Protein AF-0000000077149354 (afdb_homodimer)

Solvent-accessible surface area (backbone atoms only — not comparable to full-atom values): 9930 Å² total; per-residue (Å²): 110,75,40,76,44,52,50,51,57,54,52,45,66,69,42,48,63,66,62,45,70,79,44,96,62,81,77,50,70,59,48,47,40,46,20,48,27,49,18,51,48,73,41,81,56,41,44,43,70,29,51,72,83,55,59,60,65,65,43,56,64,50,39,69,73,40,43,66,61,46,52,51,33,38,52,54,21,41,56,53,38,64,74,61,64,82,68,132,111,77,40,76,45,51,49,52,56,55,53,45,66,70,40,47,62,68,60,46,70,79,43,97,60,82,76,49,71,59,47,47,41,47,19,49,26,50,18,50,47,73,40,80,56,43,45,44,69,29,48,71,82,53,58,60,67,62,44,57,66,51,38,68,76,41,44,66,63,47,51,51,32,40,50,53,22,42,56,51,37,65,76,59,64,80,69,128

InterPro domains:
  IPR019657 Late competence development protein ComFB [PF10719] (5-85)

Sequence (176 aa):
MVTLKNYMEEVVFNLIDSVLNDIDMCKCELCIKDIAALALNSLPPKYIVSEKGELYSKVNSLRSQFEVDVISAITKAAVLVKKTPRHKMVTLKNYMEEVVFNLIDSVLNDIDMCKCELCIKDIAALALNSLPPKYIVSEKGELYSKVNSLRSQFEVDVISAITKAAVLVKKTPRHK

Secondary structure (DSSP, 8-state):
-EEEEEHHHHHHHHHHHHHHTTS-S---HHHHHHHHHHHHHTS---EEEEETTTHHHHHHHHHHHHHHHHHHHHHHHHHHHHHS----/-EEEEEHHHHHHHHHHHHHHTTS-S---HHHHHHHHHHHHHTS---EEEEETTTHHHHHHHHHHHHHHHHHHHHHHHHHHHHHS----

Nearest PDB structures (foldseek):
  4wai-assembly1_B  TM=8.110E-01  e=4.010E-05  Bacillus subtilis subsp. subtilis str. 168
  4wai-assembly2_C  TM=8.208E-01  e=4.254E-05  Bacillus subtilis subsp. subtilis str. 168
  8hja-assembly1_B  TM=7.168E-01  e=4.023E-03  Synechocystis sp. PCC 6803
  8hja-assembly1_A  TM=7.225E-01  e=7.705E-03  Synechocystis sp. PCC 6803
  4wai-assembly2_C  TM=8.102E-01  e=2.589E-05  Bacillus subtilis subsp. subtilis str. 168

Radius of gyration: 17.24 Å; Cα contacts (8 Å, |Δi|>4): 231; chains: 2; bounding box: 31×51×37 Å

Structure (mmCIF, N/CA/C/O backbone):
data_AF-0000000077149354-model_v1
#
loop_
_entity.id
_entity.type
_entity.pdbx_description
1 polymer 'Late competence development protein ComFB'
#
loop_
_atom_site.group_PDB
_atom_site.id
_atom_site.type_symbol
_atom_site.label_atom_id
_atom_site.label_alt_id
_atom_site.label_comp_id
_atom_site.label_asym_id
_atom_site.label_entity_id
_atom_site.label_seq_id
_atom_site.pdbx_PDB_ins_code
_atom_site.Cartn_x
_atom_site.Cartn_y
_atom_site.Cartn_z
_atom_site.occupancy
_atom_site.B_iso_or_equiv
_atom_site.auth_seq_id
_atom_site.auth_comp_id
_atom_site.auth_asym_id
_atom_site.auth_atom_id
_atom_site.pdbx_PDB_model_num
ATOM 1 N N . MET A 1 1 ? -18.703 9.656 4.289 1 79.81 1 MET A N 1
ATOM 2 C CA . MET A 1 1 ? -17.594 8.836 4.793 1 79.81 1 MET A CA 1
ATOM 3 C C . MET A 1 1 ? -16.422 8.859 3.828 1 79.81 1 MET A C 1
ATOM 5 O O . MET A 1 1 ? -16.609 8.797 2.611 1 79.81 1 MET A O 1
ATOM 9 N N . VAL A 1 2 ? -15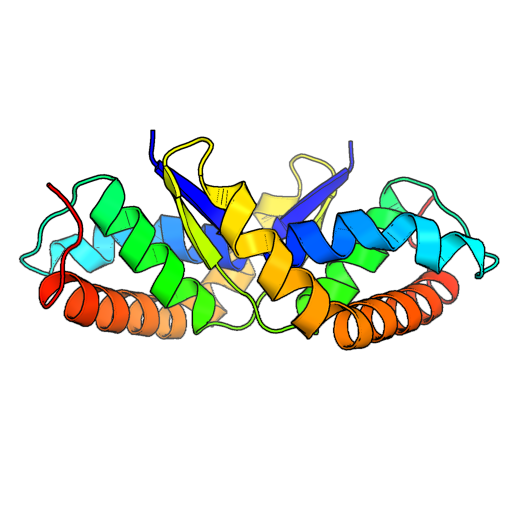.141 9.203 4.301 1 87.75 2 VAL A N 1
ATOM 10 C CA . VAL A 1 2 ? -13.922 9.32 3.516 1 87.75 2 VAL A CA 1
ATOM 11 C C . VAL A 1 2 ? -13.133 8.008 3.584 1 87.75 2 VAL A C 1
ATOM 13 O O . VAL A 1 2 ? -13.031 7.395 4.645 1 87.75 2 VAL A O 1
ATOM 16 N N . THR A 1 3 ? -12.852 7.535 2.426 1 90.56 3 THR A N 1
ATOM 17 C CA . THR A 1 3 ? -12.133 6.27 2.381 1 90.56 3 THR A CA 1
ATOM 18 C C . THR A 1 3 ? -10.719 6.469 1.83 1 90.56 3 THR A C 1
ATOM 20 O O . THR A 1 3 ? -10.492 7.352 0.999 1 90.56 3 THR A O 1
ATOM 23 N N . LEU A 1 4 ? -9.773 5.734 2.406 1 94.31 4 LEU A N 1
ATOM 24 C CA . LEU A 1 4 ? -8.391 5.648 1.971 1 94.31 4 LEU A CA 1
ATOM 25 C C . LEU A 1 4 ? -8.078 4.27 1.404 1 94.31 4 LEU A C 1
ATOM 27 O O . LEU A 1 4 ? -8.32 3.254 2.064 1 94.31 4 LEU A O 1
ATOM 31 N N . LYS A 1 5 ? -7.672 4.316 0.137 1 93.06 5 LYS A N 1
ATOM 32 C CA . LYS A 1 5 ? -7.371 3.029 -0.479 1 93.06 5 LYS A CA 1
ATOM 33 C C . LYS A 1 5 ? -6.172 3.137 -1.419 1 93.06 5 LYS A C 1
ATOM 35 O O . LYS A 1 5 ? -6.047 4.113 -2.164 1 93.06 5 LYS A O 1
ATOM 40 N N . ASN A 1 6 ? -5.352 2.123 -1.363 1 94.81 6 ASN A N 1
ATOM 41 C CA . ASN A 1 6 ? -4.316 2.012 -2.387 1 94.81 6 ASN A CA 1
ATOM 42 C C . ASN A 1 6 ? -4.895 1.549 -3.721 1 94.81 6 ASN A C 1
ATOM 44 O O . ASN A 1 6 ? -5.301 0.395 -3.857 1 94.81 6 ASN A O 1
ATOM 48 N N . TYR A 1 7 ? -4.852 2.361 -4.695 1 91.62 7 TYR A N 1
ATOM 49 C CA . TYR A 1 7 ? -5.41 2.062 -6.012 1 91.62 7 TYR A CA 1
ATOM 50 C C . TYR A 1 7 ? -4.699 0.877 -6.652 1 91.62 7 TYR A C 1
ATOM 52 O O . TYR A 1 7 ? -5.316 0.092 -7.375 1 91.62 7 TYR A O 1
ATOM 60 N N . MET A 1 8 ? -3.426 0.727 -6.418 1 94.88 8 MET A N 1
ATOM 61 C CA . MET A 1 8 ? -2.658 -0.373 -6.996 1 94.88 8 MET A CA 1
ATOM 62 C C . MET A 1 8 ? -3.238 -1.72 -6.578 1 94.88 8 MET A C 1
ATOM 64 O O . MET A 1 8 ? -3.164 -2.693 -7.332 1 94.88 8 MET A O 1
ATOM 68 N N . GLU A 1 9 ? -3.859 -1.789 -5.395 1 95.38 9 GLU A N 1
ATOM 69 C CA . GLU A 1 9 ? -4.516 -3.025 -4.98 1 95.38 9 GLU A CA 1
ATOM 70 C C . GLU A 1 9 ? -5.641 -3.4 -5.938 1 95.38 9 GLU A C 1
ATOM 72 O O . GLU A 1 9 ? -5.773 -4.566 -6.324 1 95.38 9 GLU A O 1
ATOM 77 N N . GLU A 1 10 ? -6.344 -2.402 -6.301 1 92.44 10 GLU A N 1
ATOM 78 C CA . GLU A 1 10 ? -7.457 -2.645 -7.215 1 92.44 10 GLU A CA 1
ATOM 79 C C . GLU A 1 10 ? -6.957 -3.146 -8.57 1 92.44 10 GLU A C 1
ATOM 81 O O . GLU A 1 10 ? -7.52 -4.086 -9.133 1 92.44 10 GLU A O 1
ATOM 86 N N . VAL A 1 11 ? -5.992 -2.494 -9.047 1 93.75 11 VAL A N 1
ATOM 87 C CA . VAL A 1 11 ? -5.461 -2.875 -10.352 1 93.75 11 VAL A CA 1
ATOM 88 C C . VAL A 1 11 ? -4.953 -4.316 -10.297 1 93.75 11 VAL A C 1
ATOM 90 O O . VAL A 1 11 ? -5.281 -5.125 -11.172 1 93.75 11 VAL A O 1
ATOM 93 N N . VAL A 1 12 ? -4.238 -4.668 -9.25 1 97.19 12 VAL A N 1
ATOM 94 C CA . VAL A 1 12 ? -3.648 -5.996 -9.109 1 97.19 12 VAL A CA 1
ATOM 95 C C . VAL A 1 12 ? -4.754 -7.047 -9.023 1 97.19 12 VAL A C 1
ATOM 97 O O . VAL A 1 12 ? -4.73 -8.047 -9.742 1 97.19 12 VAL A O 1
ATOM 100 N N . PHE A 1 13 ? -5.734 -6.816 -8.25 1 96.12 13 PHE A N 1
ATOM 101 C CA . PHE A 1 13 ? -6.754 -7.836 -8.023 1 96.12 13 PHE A CA 1
ATOM 102 C C . PHE A 1 13 ? -7.691 -7.934 -9.219 1 96.12 13 PHE A C 1
ATOM 104 O O . PHE A 1 13 ? -8.273 -8.992 -9.477 1 96.12 13 PHE A O 1
ATOM 111 N N . ASN A 1 14 ? -7.75 -6.941 -9.953 1 93.62 14 ASN A N 1
ATOM 112 C CA . ASN A 1 14 ? -8.547 -6.992 -11.172 1 93.62 14 ASN A CA 1
ATOM 113 C C . ASN A 1 14 ? -7.863 -7.816 -12.258 1 93.62 14 ASN A C 1
ATOM 115 O O . ASN A 1 14 ? -8.531 -8.398 -13.117 1 93.62 14 ASN A O 1
ATOM 119 N N . LEU A 1 15 ? -6.59 -7.84 -12.18 1 95.94 15 LEU A N 1
ATOM 120 C CA . LEU A 1 15 ? -5.836 -8.445 -13.273 1 95.94 15 LEU A CA 1
ATOM 121 C C . LEU A 1 15 ? -5.34 -9.836 -12.883 1 95.94 15 LEU A C 1
ATOM 123 O O . LEU A 1 15 ? -5.004 -10.648 -13.75 1 95.94 15 LEU A O 1
ATOM 127 N N . ILE A 1 16 ? -5.262 -10.156 -11.617 1 98 16 ILE A N 1
ATOM 128 C CA . ILE A 1 16 ? -4.473 -11.281 -11.117 1 98 16 ILE A CA 1
ATOM 129 C C . ILE A 1 16 ? -5.039 -12.594 -11.656 1 98 16 ILE A C 1
ATOM 131 O O . ILE A 1 16 ? -4.285 -13.469 -12.086 1 98 16 ILE A O 1
ATOM 135 N N . ASP A 1 17 ? -6.316 -12.75 -11.742 1 97.19 17 ASP A N 1
ATOM 136 C CA . ASP A 1 17 ? -6.918 -14 -12.211 1 97.19 17 ASP A CA 1
ATOM 137 C C . ASP A 1 17 ? -6.598 -14.25 -13.68 1 97.19 17 ASP A C 1
ATOM 139 O O . ASP A 1 17 ? -6.23 -15.359 -14.062 1 97.19 17 ASP A O 1
ATOM 143 N N . SER A 1 18 ? -6.785 -13.219 -14.406 1 96.75 18 SER A N 1
ATOM 144 C CA . SER A 1 18 ? -6.535 -13.352 -15.836 1 96.75 18 SER A CA 1
ATOM 145 C C . SER A 1 18 ? -5.074 -13.688 -16.109 1 96.75 18 SER A C 1
ATOM 147 O O . SER A 1 18 ? -4.773 -14.523 -16.969 1 96.75 18 SER A O 1
ATOM 149 N N . VAL A 1 19 ? -4.156 -13.062 -15.453 1 97.19 19 VAL A N 1
ATOM 150 C CA . VAL A 1 19 ? -2.727 -13.297 -15.633 1 97.19 19 VAL A CA 1
ATOM 151 C C . VAL A 1 19 ? -2.395 -14.742 -15.266 1 97.19 19 VAL A C 1
ATOM 153 O O . VAL A 1 19 ? -1.637 -15.414 -15.969 1 97.19 19 VAL A O 1
ATOM 156 N N . LEU A 1 20 ? -3.018 -15.234 -14.234 1 97.75 20 LEU A N 1
ATOM 157 C CA . LEU A 1 20 ? -2.691 -16.562 -13.711 1 97.75 20 LEU A CA 1
ATOM 158 C C . LEU A 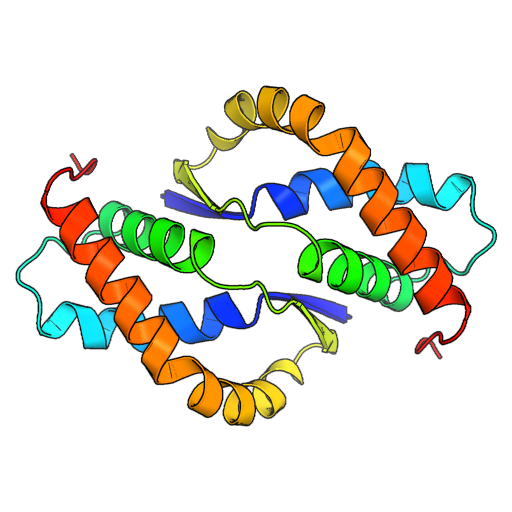1 20 ? -3.281 -17.656 -14.594 1 97.75 20 LEU A C 1
ATOM 160 O O . LEU A 1 20 ? -2.873 -18.812 -14.5 1 97.75 20 LEU A O 1
ATOM 164 N N . ASN A 1 21 ? -4.289 -17.266 -15.375 1 96 21 ASN A N 1
ATOM 165 C CA . ASN A 1 21 ? -4.879 -18.234 -16.297 1 96 21 ASN A CA 1
ATOM 166 C C . ASN A 1 21 ? -3.83 -18.828 -17.234 1 96 21 ASN A C 1
ATOM 168 O O . ASN A 1 21 ? -3.955 -19.969 -17.672 1 96 21 ASN A O 1
ATOM 172 N N . ASP A 1 22 ? -2.793 -18.078 -17.469 1 92.25 22 ASP A N 1
ATOM 173 C CA . ASP A 1 22 ? -1.771 -18.5 -18.422 1 92.25 22 ASP A CA 1
ATOM 174 C C . ASP A 1 22 ? -0.581 -19.141 -17.719 1 92.25 22 ASP A C 1
ATOM 176 O O . ASP A 1 22 ? 0.44 -19.422 -18.344 1 92.25 22 ASP A O 1
ATOM 180 N N . ILE A 1 23 ? -0.694 -19.266 -16.5 1 94.44 23 ILE A N 1
ATOM 181 C CA . ILE A 1 23 ? 0.401 -19.812 -15.711 1 94.44 23 ILE A CA 1
ATOM 182 C C . ILE A 1 23 ? -0.074 -21.062 -14.969 1 94.44 23 ILE A C 1
ATOM 184 O O . ILE A 1 23 ? -1.115 -21.047 -14.312 1 94.44 23 ILE A O 1
ATOM 188 N N . ASP A 1 24 ? 0.565 -22.172 -15.172 1 94.19 24 ASP A N 1
ATOM 189 C CA . ASP A 1 24 ? 0.254 -23.422 -14.477 1 94.19 24 ASP A CA 1
ATOM 190 C C . ASP A 1 24 ? 0.777 -23.406 -13.047 1 94.19 24 ASP A C 1
ATOM 192 O O . ASP A 1 24 ? 1.916 -23.797 -12.789 1 94.19 24 ASP A O 1
ATOM 196 N N . MET A 1 25 ? -0.131 -22.984 -12.195 1 94.88 25 MET A N 1
ATOM 197 C CA . MET A 1 25 ? 0.245 -22.906 -10.789 1 94.88 25 MET A CA 1
ATOM 198 C C . MET A 1 25 ? -0.979 -23.047 -9.891 1 94.88 25 MET A C 1
ATOM 200 O O . MET A 1 25 ? -2.113 -22.984 -10.367 1 94.88 25 MET A O 1
ATOM 204 N N . CYS A 1 26 ? -0.752 -23.297 -8.656 1 95.56 26 CYS A N 1
ATOM 205 C CA . CYS A 1 26 ? -1.81 -23.328 -7.652 1 95.56 26 CYS A CA 1
ATOM 206 C C . CYS A 1 26 ? -2.502 -21.984 -7.547 1 95.56 26 CYS A C 1
ATOM 208 O O . CYS A 1 26 ? -1.85 -20.938 -7.609 1 95.56 26 CYS A O 1
ATOM 210 N N . LYS A 1 27 ? -3.789 -21.984 -7.383 1 94.5 27 LYS A N 1
ATOM 211 C CA . LYS A 1 27 ? -4.547 -20.75 -7.277 1 94.5 27 LYS A CA 1
ATOM 212 C C . LYS A 1 27 ? -5.355 -20.703 -5.984 1 94.5 27 LYS A C 1
ATOM 214 O O . LYS A 1 27 ? -6.43 -20.094 -5.941 1 94.5 27 LYS A O 1
ATOM 219 N N . CYS A 1 28 ? -4.867 -21.406 -4.926 1 95.19 28 CYS A N 1
ATOM 220 C CA . CYS A 1 28 ? -5.531 -21.297 -3.631 1 95.19 28 CYS A CA 1
ATOM 221 C C . CYS A 1 28 ? -5.418 -19.891 -3.074 1 95.19 28 CYS A C 1
ATOM 223 O O . CYS A 1 28 ? -4.621 -19.078 -3.559 1 95.19 28 CYS A O 1
ATOM 225 N N . GLU A 1 29 ? -6.129 -19.594 -2.018 1 95.06 29 GLU A N 1
ATOM 226 C CA . GLU A 1 29 ? -6.211 -18.234 -1.454 1 95.06 29 GLU A CA 1
ATOM 227 C C . GLU A 1 29 ? -4.84 -17.75 -0.996 1 95.06 29 GLU A C 1
ATOM 229 O O . GLU A 1 29 ? -4.473 -16.594 -1.24 1 95.06 29 GLU A O 1
ATOM 234 N N . LEU A 1 30 ? -4.102 -18.641 -0.347 1 95.25 30 LEU A N 1
ATOM 235 C CA . LEU A 1 30 ? -2.793 -18.266 0.179 1 95.25 30 LEU A CA 1
ATOM 236 C C . LEU A 1 30 ? -1.83 -17.922 -0.953 1 95.25 30 LEU A C 1
ATOM 238 O O . LEU A 1 30 ? -1.12 -16.906 -0.884 1 95.25 30 LEU A O 1
ATOM 242 N N . CYS A 1 31 ? -1.756 -18.734 -2.02 1 97.06 31 CYS A N 1
ATOM 243 C CA . CYS A 1 31 ? -0.874 -18.453 -3.15 1 97.06 31 CYS A CA 1
ATOM 244 C C . CYS A 1 31 ? -1.241 -17.141 -3.828 1 97.06 31 CYS A C 1
ATOM 246 O O . CYS A 1 31 ? -0.363 -16.359 -4.18 1 97.06 31 CYS A O 1
ATOM 248 N N . ILE A 1 32 ? -2.57 -16.969 -3.939 1 97.56 32 ILE A N 1
ATOM 249 C CA . ILE A 1 32 ? -3.037 -15.742 -4.59 1 97.56 32 ILE A CA 1
ATOM 250 C C . ILE A 1 32 ? -2.627 -14.531 -3.762 1 97.56 32 ILE A C 1
ATOM 252 O O . ILE A 1 32 ? -2.129 -13.539 -4.305 1 97.56 32 ILE A O 1
ATOM 256 N N . LYS A 1 33 ? -2.785 -14.648 -2.486 1 97.25 33 LYS A N 1
ATOM 257 C CA . LYS A 1 33 ? -2.42 -13.523 -1.627 1 97.25 33 LYS A CA 1
ATOM 258 C C . LYS A 1 33 ? -0.908 -13.32 -1.596 1 97.25 33 LYS A C 1
ATOM 260 O O . LYS A 1 33 ? -0.427 -12.188 -1.535 1 97.25 33 LYS A O 1
ATOM 265 N N . ASP A 1 34 ? -0.196 -14.398 -1.666 1 97.25 34 ASP A N 1
ATOM 266 C CA . ASP A 1 34 ? 1.258 -14.289 -1.738 1 97.25 34 ASP A CA 1
ATOM 267 C C . ASP A 1 34 ? 1.693 -13.586 -3.021 1 97.25 34 ASP A C 1
ATOM 269 O O . ASP A 1 34 ? 2.594 -12.742 -3.002 1 97.25 34 ASP A O 1
ATOM 273 N N . ILE A 1 35 ? 1.101 -13.961 -4.086 1 98.56 35 ILE A N 1
ATOM 274 C CA . ILE A 1 35 ? 1.415 -13.344 -5.367 1 98.56 35 ILE A CA 1
ATOM 275 C C . ILE A 1 35 ? 1.071 -11.852 -5.316 1 98.56 35 ILE A C 1
ATOM 277 O O . ILE A 1 35 ? 1.875 -11.008 -5.723 1 98.56 35 ILE A O 1
ATOM 281 N N . ALA A 1 36 ? -0.089 -11.594 -4.77 1 98.56 36 ALA A N 1
ATOM 282 C CA . ALA A 1 36 ? -0.521 -10.203 -4.668 1 98.56 36 ALA A CA 1
ATOM 283 C C . ALA A 1 36 ? 0.433 -9.391 -3.793 1 98.56 36 ALA A C 1
ATOM 285 O O . ALA A 1 36 ? 0.805 -8.273 -4.141 1 98.56 36 ALA A O 1
ATOM 286 N N . ALA A 1 37 ? 0.835 -9.977 -2.703 1 98.06 37 ALA A N 1
ATOM 287 C CA . ALA A 1 37 ? 1.737 -9.281 -1.791 1 98.06 37 ALA A CA 1
ATOM 288 C C . ALA A 1 37 ? 3.068 -8.969 -2.469 1 98.06 37 ALA A C 1
ATOM 290 O O . ALA A 1 37 ? 3.555 -7.836 -2.404 1 98.06 37 ALA A O 1
ATOM 291 N N . LEU A 1 38 ? 3.607 -9.938 -3.1 1 98.44 38 LEU A N 1
ATOM 292 C CA . LEU A 1 38 ? 4.887 -9.766 -3.775 1 98.44 38 LEU A CA 1
ATOM 293 C C . LEU A 1 38 ? 4.773 -8.734 -4.895 1 98.44 38 LEU A C 1
ATOM 295 O O . LEU A 1 38 ? 5.656 -7.891 -5.062 1 98.44 38 LEU A O 1
ATOM 299 N N . ALA A 1 39 ? 3.713 -8.812 -5.637 1 98.75 39 ALA A N 1
ATOM 300 C CA . ALA A 1 39 ? 3.496 -7.848 -6.711 1 98.75 39 ALA A CA 1
ATOM 301 C C . ALA A 1 39 ? 3.367 -6.434 -6.156 1 98.75 39 ALA A C 1
ATOM 303 O O . ALA A 1 39 ? 4.07 -5.523 -6.598 1 98.75 39 ALA A O 1
ATOM 304 N N . LEU A 1 40 ? 2.543 -6.297 -5.18 1 98.69 40 LEU A N 1
ATOM 305 C CA . LEU A 1 40 ? 2.285 -4.984 -4.598 1 98.69 40 LEU A CA 1
ATOM 306 C C . LEU A 1 40 ? 3.545 -4.414 -3.957 1 98.69 40 LEU A C 1
ATOM 308 O O . LEU A 1 40 ? 3.764 -3.201 -3.973 1 98.69 40 LEU A O 1
ATOM 312 N N . ASN A 1 41 ? 4.398 -5.238 -3.412 1 98.19 41 ASN A N 1
ATOM 313 C CA . ASN A 1 41 ? 5.645 -4.801 -2.793 1 98.19 41 ASN A CA 1
ATOM 314 C C . ASN A 1 41 ? 6.648 -4.309 -3.832 1 98.19 41 ASN A C 1
ATOM 316 O O . ASN A 1 41 ? 7.621 -3.633 -3.492 1 98.19 41 ASN A O 1
ATOM 320 N N . SER A 1 42 ? 6.355 -4.59 -5.02 1 98.06 42 SER A N 1
ATOM 321 C CA . SER A 1 42 ? 7.273 -4.188 -6.082 1 98.06 42 SER A CA 1
ATOM 322 C C . SER A 1 42 ? 6.711 -3.018 -6.883 1 98.06 42 SER A C 1
ATOM 324 O O . SER A 1 42 ? 7.359 -2.523 -7.805 1 98.06 42 SER A O 1
ATOM 326 N N . LEU A 1 43 ? 5.566 -2.541 -6.617 1 98 43 LEU A N 1
ATOM 327 C CA . LEU A 1 43 ? 4.906 -1.444 -7.312 1 98 43 LEU A CA 1
ATOM 328 C C . LEU A 1 43 ? 4.828 -0.206 -6.426 1 98 43 LEU A C 1
ATOM 330 O O . LEU A 1 43 ? 4.676 -0.318 -5.207 1 98 43 LEU A O 1
ATOM 334 N N . PRO A 1 44 ? 4.949 0.947 -7.078 1 95.81 44 PRO A N 1
ATOM 335 C CA . PRO A 1 44 ? 4.703 2.141 -6.266 1 95.81 44 PRO A CA 1
ATOM 336 C C . PRO A 1 44 ? 3.264 2.225 -5.766 1 95.81 44 PRO A C 1
ATOM 338 O O . PRO A 1 44 ? 2.326 1.952 -6.52 1 95.81 44 PRO A O 1
ATOM 341 N N . PRO A 1 45 ? 3.162 2.553 -4.438 1 96.94 45 PRO A N 1
ATOM 342 C CA . PRO A 1 45 ? 1.785 2.719 -3.967 1 96.94 45 PRO A CA 1
ATOM 343 C C . PRO A 1 45 ? 1.116 3.971 -4.531 1 96.94 45 PRO A C 1
ATOM 345 O O . PRO A 1 45 ? 1.799 4.941 -4.871 1 96.94 45 PRO A O 1
ATOM 348 N N . LYS A 1 46 ? -0.165 3.869 -4.688 1 94.75 46 LYS A N 1
ATOM 349 C CA . LYS A 1 46 ? -0.996 5.004 -5.078 1 94.75 46 LYS A CA 1
ATOM 350 C C . LYS A 1 46 ? -2.229 5.117 -4.184 1 94.75 46 LYS A C 1
ATOM 352 O O . LYS A 1 46 ? -3.334 4.754 -4.594 1 94.75 46 LYS A O 1
ATOM 357 N N . TYR A 1 47 ? -2.043 5.742 -3.086 1 95.12 47 TYR A N 1
ATOM 358 C CA . TYR A 1 47 ? -3.156 5.941 -2.164 1 95.12 47 TYR A CA 1
ATOM 359 C C . TYR A 1 47 ? -4.004 7.137 -2.582 1 95.12 47 TYR A C 1
ATOM 361 O O . TYR A 1 47 ? -3.473 8.211 -2.881 1 95.12 47 TYR A O 1
ATOM 369 N N . ILE A 1 48 ? -5.297 6.934 -2.514 1 92.69 48 ILE A N 1
ATOM 370 C CA . ILE A 1 48 ? -6.277 7.953 -2.881 1 92.69 48 ILE A CA 1
ATOM 371 C C . ILE A 1 48 ? -7.316 8.094 -1.772 1 92.69 48 ILE A C 1
ATOM 373 O O . ILE A 1 48 ? -7.668 7.109 -1.114 1 92.69 48 ILE A O 1
ATOM 377 N N . VAL A 1 49 ? -7.684 9.328 -1.604 1 93.06 49 VAL A N 1
ATOM 378 C CA . VAL A 1 49 ? -8.742 9.633 -0.645 1 93.06 49 VAL A CA 1
ATOM 379 C C . VAL A 1 49 ? -10.016 10.023 -1.389 1 93.06 49 VAL A C 1
ATOM 381 O O . VAL A 1 49 ? -9.992 10.906 -2.252 1 93.06 49 VAL A O 1
ATOM 384 N N . SER A 1 50 ? -10.984 9.32 -1.137 1 87 50 SER A N 1
ATOM 385 C CA . SER A 1 50 ? -12.219 9.641 -1.843 1 87 50 SER A CA 1
ATOM 386 C C . SER A 1 50 ? -13.438 9.43 -0.949 1 87 50 SER A C 1
ATOM 388 O O . SER A 1 50 ? -13.359 8.719 0.055 1 87 50 SER A O 1
ATOM 390 N N . GLU A 1 51 ? -14.367 10.336 -1.204 1 77 51 GLU A N 1
ATOM 391 C CA . GLU A 1 51 ? -15.648 10.055 -0.57 1 77 51 GLU A CA 1
ATOM 392 C C . GLU A 1 51 ? -16.234 8.742 -1.079 1 77 51 GLU A C 1
ATOM 394 O O . GLU A 1 51 ? -15.977 8.336 -2.213 1 77 51 GLU A O 1
ATOM 399 N N . LYS A 1 52 ? -16.734 8.172 -0.239 1 62.06 52 LYS A N 1
ATOM 400 C CA . LYS A 1 52 ? -17.328 6.883 -0.579 1 62.06 52 LYS A CA 1
ATOM 401 C C . LYS A 1 52 ? -18 6.938 -1.946 1 62.06 52 LYS A C 1
ATOM 403 O O . LYS A 1 52 ? -18.75 7.875 -2.242 1 62.06 52 LYS A O 1
ATOM 408 N N . GLY A 1 53 ? -17.594 6.121 -2.906 1 56.53 53 GLY A N 1
ATO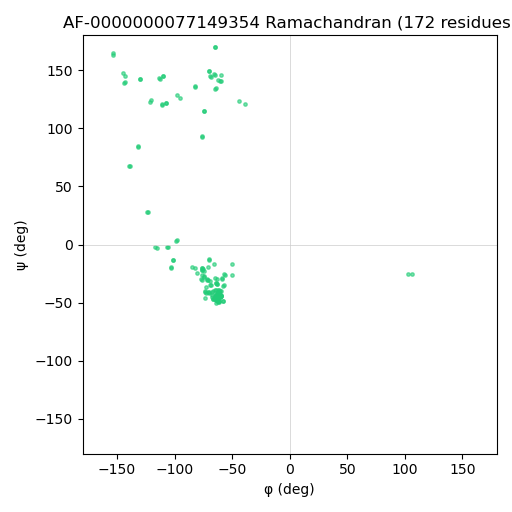M 409 C CA . GLY A 1 53 ? -18.266 5.992 -4.191 1 56.53 53 GLY A CA 1
ATOM 410 C C . GLY A 1 53 ? -17.5 6.648 -5.328 1 56.53 53 GLY A C 1
ATOM 411 O O . GLY A 1 53 ? -17.844 6.453 -6.5 1 56.53 53 GLY A O 1
ATOM 412 N N . GLU A 1 54 ? -16.688 7.621 -5.02 1 58.5 54 GLU A N 1
ATOM 413 C CA . GLU A 1 54 ? -16.078 8.391 -6.098 1 58.5 54 GLU A CA 1
ATOM 414 C C . GLU A 1 54 ? -14.812 7.703 -6.621 1 58.5 54 GLU A C 1
ATOM 416 O O . GLU A 1 54 ? -14.297 8.07 -7.68 1 58.5 54 GLU A O 1
ATOM 421 N N . LEU A 1 55 ? -14.242 6.848 -5.922 1 55.03 55 LEU A N 1
ATOM 422 C CA . LEU A 1 55 ? -12.961 6.27 -6.312 1 55.03 55 LEU A CA 1
ATOM 423 C C . LEU A 1 55 ? -13.008 5.77 -7.754 1 55.03 55 LEU A C 1
ATOM 425 O O . LEU A 1 55 ? -11.992 5.789 -8.453 1 55.03 55 LEU A O 1
ATOM 429 N N . TYR A 1 56 ? -14.195 5.598 -8.297 1 53.88 56 TYR A N 1
ATOM 430 C CA . TYR A 1 56 ? -14.297 4.797 -9.516 1 53.88 56 TYR A CA 1
ATOM 431 C C . TYR A 1 56 ? -13.75 5.559 -10.719 1 53.88 56 TYR A C 1
ATOM 433 O O . TYR A 1 56 ? -13.148 4.965 -11.617 1 53.88 56 TYR A O 1
ATOM 441 N N . SER A 1 57 ? -13.984 6.703 -10.797 1 54.56 57 SER A N 1
ATOM 442 C CA . SER A 1 57 ? -13.68 7.293 -12.094 1 54.56 57 SER A CA 1
ATOM 443 C C . SER A 1 57 ? -12.18 7.453 -12.297 1 54.56 57 SER A C 1
ATOM 445 O O . SER A 1 57 ? -11.664 7.234 -13.391 1 54.56 57 SER A O 1
ATOM 447 N N . LYS A 1 58 ? -11.484 7.922 -11.406 1 57.22 58 LYS A N 1
ATOM 448 C CA . LYS A 1 58 ? -10.047 8.133 -11.57 1 57.22 58 LYS A CA 1
ATOM 449 C C . LYS A 1 58 ? -9.312 6.801 -11.727 1 57.22 58 LYS A C 1
ATOM 451 O O . LYS A 1 58 ? -8.312 6.719 -12.438 1 57.22 58 LYS A O 1
ATOM 456 N N . VAL A 1 59 ? -9.938 5.84 -11.375 1 59.66 59 VAL A N 1
ATOM 457 C CA . VAL A 1 59 ? -9.375 4.496 -11.367 1 59.66 59 VAL A CA 1
ATOM 458 C C . VAL A 1 59 ? -9.219 3.986 -12.797 1 59.66 59 VAL A C 1
ATOM 460 O O . VAL A 1 59 ? -8.203 3.373 -13.133 1 59.66 59 VAL A O 1
ATOM 463 N N . ASN A 1 60 ? -10.07 4.426 -13.602 1 62.38 60 ASN A N 1
ATOM 464 C CA . ASN A 1 60 ? -10.008 3.875 -14.953 1 62.38 60 ASN A CA 1
ATOM 465 C C . ASN A 1 60 ? -8.805 4.41 -15.719 1 62.38 60 ASN A C 1
ATOM 467 O O . ASN A 1 60 ? -8.125 3.658 -16.422 1 62.38 60 ASN A O 1
ATOM 471 N N . SER A 1 61 ? -8.609 5.555 -15.57 1 66.44 61 SER A N 1
ATOM 472 C CA . SER A 1 61 ? -7.473 6.125 -16.281 1 66.44 61 SER A CA 1
ATOM 473 C C . SER A 1 61 ? -6.148 5.633 -15.711 1 66.44 61 SER A C 1
ATOM 475 O O . SER A 1 61 ? -5.215 5.32 -16.453 1 66.44 61 SER A O 1
ATOM 477 N N . LEU A 1 62 ? -6.129 5.383 -14.5 1 71.06 62 LEU A N 1
ATOM 478 C CA . LEU A 1 62 ? -4.91 4.934 -13.836 1 71.06 62 LEU A CA 1
ATOM 479 C C . LEU A 1 62 ? -4.637 3.465 -14.148 1 71.06 62 LEU A C 1
ATOM 481 O O . LEU A 1 62 ? -3.48 3.072 -14.328 1 71.06 62 LEU A O 1
ATOM 485 N N . ARG A 1 63 ? -5.703 2.867 -14.414 1 74.38 63 ARG A N 1
ATOM 486 C CA . ARG A 1 63 ? -5.574 1.445 -14.719 1 74.38 63 ARG A CA 1
ATOM 487 C C . ARG A 1 63 ? -4.754 1.229 -15.992 1 74.38 63 ARG A C 1
ATOM 489 O O . ARG A 1 63 ? -3.838 0.406 -16.016 1 74.38 63 ARG A O 1
ATOM 496 N N . SER A 1 64 ? -5.141 1.924 -17 1 81.56 64 SER A N 1
ATOM 497 C CA . SER A 1 64 ? -4.473 1.692 -18.281 1 81.56 64 SER A CA 1
ATOM 498 C C . SER A 1 64 ? -2.994 2.059 -18.203 1 81.56 64 SER A C 1
ATOM 500 O O . SER A 1 64 ? -2.15 1.38 -18.797 1 81.56 64 SER A O 1
ATOM 502 N N . GLN A 1 65 ? -2.744 2.941 -17.422 1 84.25 65 GLN A N 1
ATOM 503 C CA . GLN A 1 65 ? -1.38 3.445 -17.312 1 84.25 65 GLN A CA 1
ATOM 504 C C . GLN A 1 65 ? -0.485 2.453 -16.578 1 84.25 65 GLN A C 1
ATOM 506 O O . GLN A 1 65 ? 0.708 2.346 -16.875 1 84.25 65 GLN A O 1
ATOM 511 N N . PHE A 1 66 ? -1.101 1.609 -15.797 1 89.62 66 PHE A N 1
ATOM 512 C CA . PHE A 1 66 ? -0.293 0.78 -14.906 1 89.62 66 PHE A CA 1
ATOM 513 C C . PHE A 1 66 ? -0.427 -0.694 -15.273 1 89.62 66 PHE A C 1
ATOM 515 O O . PHE A 1 66 ? 0.258 -1.545 -14.703 1 89.62 66 PHE A O 1
ATOM 522 N N . GLU A 1 67 ? -1.22 -0.951 -16.203 1 92.75 67 GLU A N 1
ATOM 523 C CA . GLU A 1 67 ? -1.596 -2.328 -16.516 1 92.75 67 GLU A CA 1
ATOM 524 C C . GLU A 1 67 ? -0.37 -3.176 -16.844 1 92.75 67 GLU A C 1
ATOM 526 O O . GLU A 1 67 ? -0.205 -4.27 -16.297 1 92.75 67 GLU A O 1
ATOM 531 N N . VAL A 1 68 ? 0.522 -2.691 -17.719 1 94.38 68 VAL A N 1
ATOM 532 C CA . VAL A 1 68 ? 1.674 -3.471 -18.172 1 94.38 68 VAL A CA 1
ATOM 533 C C . VAL A 1 68 ? 2.6 -3.744 -16.984 1 94.38 68 VAL A C 1
ATOM 535 O O . VAL A 1 68 ? 3.064 -4.871 -16.797 1 94.38 68 VAL A O 1
ATOM 538 N N . ASP A 1 69 ? 2.887 -2.746 -16.234 1 96.44 69 ASP A N 1
ATOM 539 C CA . ASP A 1 69 ? 3.744 -2.895 -15.055 1 96.44 69 ASP A CA 1
ATOM 540 C C . ASP A 1 69 ? 3.139 -3.875 -14.055 1 96.44 69 ASP A C 1
ATOM 542 O O . ASP A 1 69 ? 3.854 -4.688 -13.461 1 96.44 69 ASP A O 1
ATOM 546 N N . VAL A 1 70 ? 1.861 -3.799 -13.891 1 97.62 70 VAL A N 1
ATOM 547 C CA . VAL A 1 70 ? 1.17 -4.645 -12.93 1 97.62 70 VAL A CA 1
ATOM 548 C C . VAL A 1 70 ? 1.169 -6.094 -13.414 1 97.62 70 VAL A C 1
ATOM 550 O O . VAL A 1 70 ? 1.419 -7.016 -12.633 1 97.62 70 VAL A O 1
ATOM 553 N N . ILE A 1 71 ? 0.947 -6.301 -14.672 1 97.44 71 ILE A N 1
ATOM 554 C CA . ILE A 1 71 ? 0.983 -7.641 -15.25 1 97.44 71 ILE A CA 1
ATOM 555 C C . ILE A 1 71 ? 2.371 -8.25 -15.055 1 97.44 71 ILE A C 1
ATOM 557 O O . ILE A 1 71 ? 2.498 -9.406 -14.656 1 97.44 71 ILE A O 1
ATOM 561 N N . SER A 1 72 ? 3.367 -7.434 -15.336 1 98.12 72 SER A N 1
ATOM 562 C CA . SER A 1 72 ? 4.742 -7.891 -15.156 1 98.12 72 SER A CA 1
ATOM 563 C C . SER A 1 72 ? 5.012 -8.266 -13.703 1 98.12 72 SER A C 1
ATOM 565 O O . SER A 1 72 ? 5.617 -9.305 -13.43 1 98.12 72 SER A O 1
ATOM 567 N N . ALA A 1 73 ? 4.566 -7.418 -12.812 1 98.5 73 ALA A N 1
ATOM 568 C CA . ALA A 1 73 ? 4.77 -7.664 -11.391 1 98.5 73 ALA A CA 1
ATOM 569 C C . ALA A 1 73 ? 4.07 -8.945 -10.953 1 98.5 73 ALA A C 1
ATOM 571 O O . ALA A 1 73 ? 4.652 -9.766 -10.234 1 98.5 73 ALA A O 1
ATOM 572 N N . ILE A 1 74 ? 2.859 -9.156 -11.398 1 98.62 74 ILE A N 1
ATOM 573 C CA . ILE A 1 74 ? 2.102 -10.352 -11.039 1 98.62 74 ILE A CA 1
ATOM 574 C C . ILE A 1 74 ? 2.795 -11.586 -11.602 1 98.62 74 ILE A C 1
ATOM 576 O O . ILE A 1 74 ? 2.936 -12.594 -10.906 1 98.62 74 ILE A O 1
ATOM 580 N N . THR A 1 75 ? 3.219 -11.5 -12.82 1 98.5 75 THR A N 1
ATOM 581 C CA . THR A 1 75 ? 3.873 -12.633 -13.477 1 98.5 75 THR A CA 1
ATOM 582 C C . THR A 1 75 ? 5.145 -13.023 -12.734 1 98.5 75 THR A C 1
ATOM 584 O O . THR A 1 75 ? 5.359 -14.211 -12.453 1 98.5 75 THR A O 1
ATOM 587 N N . LYS A 1 76 ? 5.949 -12.055 -12.445 1 98.44 76 LYS A N 1
ATOM 588 C CA . LYS A 1 76 ? 7.18 -12.312 -11.695 1 98.44 76 LYS A CA 1
ATOM 589 C C . LYS A 1 76 ? 6.875 -12.914 -10.328 1 98.44 76 LYS A C 1
ATOM 591 O O . LYS A 1 76 ? 7.531 -13.867 -9.906 1 98.44 76 LYS A O 1
ATOM 596 N N . ALA A 1 77 ? 5.906 -12.359 -9.688 1 98.56 77 ALA A N 1
ATOM 597 C CA . ALA A 1 77 ? 5.496 -12.852 -8.367 1 98.56 77 ALA A CA 1
ATOM 598 C C . ALA A 1 77 ? 5 -14.289 -8.453 1 98.56 77 ALA A C 1
ATOM 600 O O . ALA A 1 77 ? 5.312 -15.109 -7.582 1 98.56 77 ALA A O 1
ATOM 601 N N . ALA A 1 78 ? 4.254 -14.586 -9.469 1 98.38 78 ALA A N 1
ATOM 602 C CA . ALA A 1 78 ? 3.701 -15.922 -9.656 1 98.38 78 ALA A CA 1
ATOM 603 C C . ALA A 1 78 ? 4.812 -16.953 -9.828 1 98.38 78 ALA A C 1
ATOM 605 O O . ALA A 1 78 ? 4.75 -18.047 -9.266 1 98.38 78 ALA A O 1
ATOM 606 N N . VAL A 1 79 ? 5.766 -16.562 -10.617 1 97.44 79 VAL A N 1
ATOM 607 C CA . VAL A 1 79 ? 6.898 -17.453 -10.844 1 97.44 79 VAL A CA 1
ATOM 608 C C . VAL A 1 79 ? 7.602 -17.75 -9.523 1 97.44 79 VAL A C 1
ATOM 610 O O . VAL A 1 79 ? 7.945 -18.891 -9.234 1 97.44 79 VAL A O 1
ATOM 613 N N . LEU A 1 80 ? 7.789 -16.812 -8.75 1 97.69 80 LEU A N 1
ATOM 614 C CA . LEU A 1 80 ? 8.477 -16.969 -7.469 1 97.69 80 LEU A CA 1
ATOM 615 C C . LEU A 1 80 ? 7.648 -17.812 -6.504 1 97.69 80 LEU A C 1
ATOM 617 O O . LEU A 1 80 ? 8.18 -18.703 -5.84 1 97.69 80 LEU A O 1
ATOM 621 N N . VAL A 1 81 ? 6.359 -17.516 -6.473 1 97.75 81 VAL A N 1
ATOM 622 C CA . VAL A 1 81 ? 5.484 -18.234 -5.551 1 97.75 81 VAL A CA 1
ATOM 623 C C . VAL A 1 81 ? 5.375 -19.703 -5.977 1 97.75 81 VAL A C 1
ATOM 625 O O . VAL A 1 81 ? 5.328 -20.594 -5.129 1 97.75 81 VAL A O 1
ATOM 628 N N . LYS A 1 82 ? 5.281 -19.859 -7.258 1 96.62 82 LYS A N 1
ATOM 629 C CA . LYS A 1 82 ? 5.227 -21.219 -7.789 1 96.62 82 LYS A CA 1
ATOM 630 C C . LYS A 1 82 ? 6.445 -22.031 -7.352 1 96.62 82 LYS A C 1
ATOM 632 O O . LYS A 1 82 ? 6.332 -23.219 -7.07 1 96.62 82 LYS A O 1
ATOM 637 N N . LYS A 1 83 ? 7.574 -21.422 -7.246 1 96.06 83 LYS A N 1
ATOM 638 C CA . LYS A 1 83 ? 8.828 -22.094 -6.895 1 96.06 83 LYS A CA 1
ATOM 639 C C . LYS A 1 83 ? 8.891 -22.391 -5.398 1 96.06 83 LYS A C 1
ATOM 641 O O . LYS A 1 83 ? 9.523 -23.359 -4.984 1 96.06 83 LYS A O 1
ATOM 646 N N . THR A 1 84 ? 8.219 -21.531 -4.594 1 94.12 84 THR A N 1
ATOM 647 C CA . THR A 1 84 ? 8.266 -21.703 -3.146 1 94.12 84 THR A CA 1
ATOM 648 C C . THR A 1 84 ? 6.891 -21.453 -2.533 1 94.12 84 THR A C 1
ATOM 650 O O . THR A 1 84 ? 6.715 -20.516 -1.75 1 94.12 84 THR A O 1
ATOM 653 N N . PRO A 1 85 ? 5.984 -22.312 -2.828 1 92.5 85 PRO A N 1
ATOM 654 C CA . PRO A 1 85 ? 4.629 -22.141 -2.299 1 92.5 85 PRO A CA 1
ATOM 655 C C . PRO A 1 85 ? 4.551 -22.344 -0.788 1 92.5 85 PRO A C 1
ATOM 657 O O . PRO A 1 85 ? 5.258 -23.203 -0.242 1 92.5 85 PRO A O 1
ATOM 660 N N . ARG A 1 86 ? 3.783 -21.672 -0.112 1 89.44 86 ARG A N 1
ATOM 661 C CA . ARG A 1 86 ? 3.598 -21.797 1.329 1 89.44 86 ARG A CA 1
ATOM 662 C C . ARG A 1 86 ? 2.318 -22.578 1.646 1 89.44 86 ARG A C 1
ATOM 664 O O . ARG A 1 86 ? 2.08 -22.938 2.797 1 89.44 86 ARG A O 1
ATOM 671 N N . HIS A 1 87 ? 1.523 -22.734 0.625 1 83.56 87 HIS A N 1
ATOM 672 C CA . HIS A 1 87 ? 0.262 -23.406 0.919 1 83.56 87 HIS A CA 1
ATOM 673 C C . HIS A 1 87 ? 0.491 -24.844 1.341 1 83.56 87 HIS A C 1
ATOM 675 O O . HIS A 1 87 ? 1.527 -25.438 1.021 1 83.56 87 HIS A O 1
ATOM 681 N N . LYS A 1 88 ? -0.513 -25.172 2.297 1 75.5 88 LYS A N 1
ATOM 682 C CA . LYS A 1 88 ? -0.475 -26.578 2.701 1 75.5 88 LYS A CA 1
ATOM 683 C C . LYS A 1 88 ? -1.331 -27.438 1.777 1 75.5 88 LYS A C 1
ATOM 685 O O . LYS A 1 88 ? -2.318 -26.969 1.213 1 75.5 88 LYS A O 1
ATOM 690 N N . MET B 1 1 ? -8.695 -18.188 7.383 1 79.81 1 MET B N 1
ATOM 691 C CA . MET B 1 1 ? -8.82 -17.062 6.465 1 79.81 1 MET B CA 1
ATOM 692 C C . MET B 1 1 ? -7.512 -16.281 6.367 1 79.81 1 MET B C 1
ATOM 694 O O . MET B 1 1 ? -6.84 -16.062 7.375 1 79.81 1 MET B O 1
ATOM 698 N N . VAL B 1 2 ? -6.941 -16.016 5.09 1 88 2 VAL B N 1
ATOM 699 C CA . VAL B 1 2 ? -5.676 -15.344 4.828 1 88 2 VAL B CA 1
ATOM 700 C C . VAL B 1 2 ? -5.934 -13.875 4.496 1 88 2 VAL B C 1
ATOM 702 O O . VAL B 1 2 ? -6.883 -13.555 3.779 1 88 2 VAL B O 1
ATOM 705 N N . THR B 1 3 ? -5.215 -13.07 5.211 1 90.62 3 THR B N 1
ATOM 706 C CA . THR B 1 3 ? -5.41 -11.641 4.992 1 90.62 3 THR B CA 1
ATOM 707 C C . THR B 1 3 ? -4.16 -11.016 4.379 1 90.62 3 THR B C 1
ATOM 709 O O . THR B 1 3 ? -3.043 -11.469 4.621 1 90.62 3 THR B O 1
ATOM 712 N N . LEU B 1 4 ? -4.398 -10.07 3.486 1 94.44 4 LEU B N 1
ATOM 713 C CA . LEU B 1 4 ? -3.375 -9.242 2.861 1 94.44 4 LEU B CA 1
ATOM 714 C C . LEU B 1 4 ? -3.486 -7.793 3.334 1 94.44 4 LEU B C 1
ATOM 716 O O . LEU B 1 4 ? -4.559 -7.188 3.246 1 94.44 4 LEU B O 1
ATOM 720 N N . LYS B 1 5 ? -2.371 -7.355 3.934 1 93.06 5 LYS B N 1
ATOM 721 C CA . LYS B 1 5 ? -2.406 -5.984 4.426 1 93.06 5 LYS B CA 1
ATOM 722 C C . LYS B 1 5 ? -1.053 -5.301 4.254 1 93.06 5 LYS B C 1
ATOM 724 O O . LYS B 1 5 ? -0.009 -5.91 4.492 1 93.06 5 LYS B O 1
ATOM 729 N N . ASN B 1 6 ? -1.124 -4.055 3.855 1 94.88 6 ASN B N 1
ATOM 730 C CA . ASN B 1 6 ? 0.089 -3.246 3.896 1 94.88 6 ASN B CA 1
ATOM 731 C C . ASN B 1 6 ? 0.448 -2.846 5.324 1 94.88 6 ASN B C 1
ATOM 733 O O . ASN B 1 6 ? -0.246 -2.035 5.941 1 94.88 6 ASN B O 1
ATOM 737 N N . TYR B 1 7 ? 1.527 -3.303 5.812 1 91.56 7 TYR B N 1
ATOM 738 C CA . TYR B 1 7 ? 1.966 -3.045 7.18 1 91.56 7 TYR B CA 1
ATOM 739 C C . TYR B 1 7 ? 2.229 -1.56 7.395 1 91.56 7 TYR B C 1
ATOM 741 O O . TYR B 1 7 ? 2.004 -1.036 8.492 1 91.56 7 TYR B O 1
ATOM 749 N N . MET B 1 8 ? 2.693 -0.876 6.391 1 94.69 8 MET B N 1
ATOM 750 C CA . MET B 1 8 ? 2.984 0.55 6.504 1 94.69 8 MET B CA 1
ATOM 751 C C . MET B 1 8 ? 1.734 1.33 6.895 1 94.69 8 MET B C 1
ATOM 753 O O . MET B 1 8 ? 1.823 2.352 7.582 1 94.69 8 MET B O 1
ATOM 757 N N . GLU B 1 9 ? 0.557 0.835 6.516 1 95.25 9 GLU B N 1
ATOM 758 C CA . GLU B 1 9 ? -0.683 1.482 6.934 1 95.25 9 GLU B CA 1
ATOM 759 C C . GLU B 1 9 ? -0.833 1.458 8.453 1 95.25 9 GLU B C 1
ATOM 761 O O . GLU B 1 9 ? -1.203 2.465 9.062 1 95.25 9 GLU B O 1
ATOM 766 N N . GLU B 1 10 ? -0.497 0.353 8.977 1 92.25 10 GLU B N 1
ATOM 767 C CA . GLU B 1 10 ? -0.605 0.213 10.422 1 92.25 10 GLU B CA 1
ATOM 768 C C . GLU B 1 10 ? 0.347 1.164 11.141 1 92.25 10 GLU B C 1
ATOM 770 O O . GLU B 1 10 ? -0.035 1.81 12.117 1 92.25 10 GLU B O 1
ATOM 775 N N . VAL B 1 11 ? 1.516 1.17 10.68 1 93.44 11 VAL B N 1
ATOM 776 C CA . VAL B 1 11 ? 2.51 2.027 11.312 1 93.44 11 VAL B CA 1
ATOM 777 C C . VAL B 1 11 ? 2.062 3.484 11.234 1 93.44 11 VAL B C 1
ATOM 779 O O . VAL B 1 11 ? 2.084 4.203 12.234 1 93.44 11 VAL B O 1
ATOM 782 N N . VAL B 1 12 ? 1.577 3.928 10.086 1 97.06 12 VAL B N 1
ATOM 783 C CA . VAL B 1 12 ? 1.162 5.309 9.859 1 97.06 12 VAL B CA 1
ATOM 784 C C . VAL B 1 12 ? -0.013 5.648 10.773 1 97.06 12 VAL B C 1
ATOM 786 O O . VAL B 1 12 ? 0.011 6.664 11.477 1 97.06 12 VAL B O 1
ATOM 789 N N . PHE B 1 13 ? -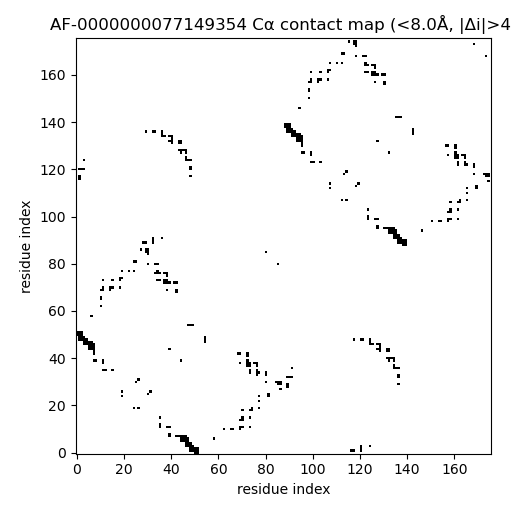0.966 4.805 10.852 1 95.94 13 PHE B N 1
ATOM 790 C CA . PHE B 1 13 ? -2.172 5.129 11.602 1 95.94 13 PHE B CA 1
ATOM 791 C C . PHE B 1 13 ? -1.925 5.012 13.102 1 95.94 13 PHE B C 1
ATOM 793 O O . PHE B 1 13 ? -2.586 5.68 13.898 1 95.94 13 PHE B O 1
ATOM 800 N N . ASN B 1 14 ? -0.965 4.293 13.453 1 93.25 14 ASN B N 1
ATOM 801 C CA . ASN B 1 14 ? -0.602 4.207 14.859 1 93.25 14 ASN B CA 1
ATOM 802 C C . ASN B 1 14 ? 0.115 5.469 15.336 1 93.25 14 ASN B C 1
ATOM 804 O O . ASN B 1 14 ? 0.05 5.824 16.516 1 93.25 14 ASN B O 1
ATOM 808 N N . LEU B 1 15 ? 0.747 6.09 14.414 1 95.62 15 LEU B N 1
ATOM 809 C CA . LEU B 1 15 ? 1.613 7.199 14.797 1 95.62 15 LEU B CA 1
ATOM 810 C C . LEU B 1 15 ? 0.954 8.539 14.484 1 95.62 15 LEU B C 1
ATOM 812 O O . LEU B 1 15 ? 1.332 9.57 15.039 1 95.62 15 LEU B O 1
ATOM 816 N N . ILE B 1 16 ? -0.03 8.578 13.609 1 97.88 16 ILE B N 1
ATOM 817 C CA . ILE B 1 16 ? -0.477 9.812 12.961 1 97.88 16 ILE B CA 1
ATOM 818 C C . ILE B 1 16 ? -1.061 10.758 14 1 97.88 16 ILE B C 1
ATOM 820 O O . ILE B 1 16 ? -0.78 11.961 13.984 1 97.88 16 ILE B O 1
ATOM 824 N N . ASP B 1 17 ? -1.784 10.305 14.961 1 97.06 17 ASP B N 1
ATOM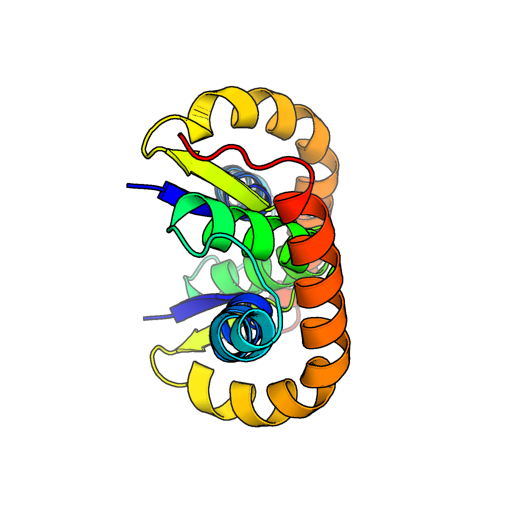 825 C CA . ASP B 1 17 ? -2.404 11.172 15.961 1 97.06 17 ASP B CA 1
ATOM 826 C C . ASP B 1 17 ? -1.348 11.844 16.828 1 97.06 17 ASP B C 1
ATOM 828 O O . ASP B 1 17 ? -1.426 13.047 17.094 1 97.06 17 ASP B O 1
ATOM 832 N N . SER B 1 18 ? -0.453 11.039 17.25 1 96.62 18 SER B N 1
ATOM 833 C CA . SER B 1 18 ? 0.593 11.578 18.109 1 96.62 18 SER B CA 1
ATOM 834 C C . SER B 1 18 ? 1.422 12.633 17.391 1 96.62 18 SER B C 1
ATOM 836 O O . SER B 1 18 ? 1.767 13.664 17.953 1 96.62 18 SER B O 1
ATOM 838 N N . VAL B 1 19 ? 1.787 12.398 16.172 1 97.12 19 VAL B N 1
ATOM 839 C CA . VAL B 1 19 ? 2.58 13.328 15.367 1 97.12 19 VAL 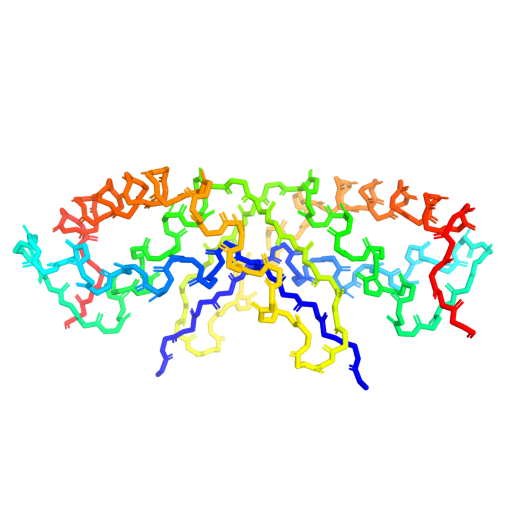B CA 1
ATOM 840 C C . VAL B 1 19 ? 1.811 14.633 15.188 1 97.12 19 VAL B C 1
ATOM 842 O O . VAL B 1 19 ? 2.381 15.719 15.312 1 97.12 19 VAL B O 1
ATOM 845 N N . LEU B 1 20 ? 0.529 14.523 14.992 1 97.62 20 LEU B N 1
ATOM 846 C CA . LEU B 1 20 ? -0.288 15.695 14.68 1 97.62 20 LEU B CA 1
ATOM 847 C C . LEU B 1 20 ? -0.544 16.531 15.93 1 97.62 20 LEU B C 1
ATOM 849 O O . LEU B 1 20 ? -0.941 17.688 15.836 1 97.62 20 LEU B O 1
ATOM 853 N N . ASN B 1 21 ? -0.386 15.883 17.078 1 95.94 21 ASN B N 1
ATOM 854 C CA . ASN B 1 21 ? -0.552 16.625 18.328 1 95.94 21 ASN B CA 1
ATOM 855 C C . ASN B 1 21 ? 0.392 17.812 18.406 1 95.94 21 ASN B C 1
ATOM 857 O O . ASN B 1 21 ? 0.073 18.828 19.047 1 95.94 21 ASN B O 1
ATOM 861 N N . ASP B 1 22 ? 1.484 17.734 17.703 1 92.12 22 ASP B N 1
ATOM 862 C CA . ASP B 1 22 ? 2.506 18.781 17.781 1 92.12 22 ASP B CA 1
ATOM 863 C C . ASP B 1 22 ? 2.377 19.75 16.609 1 92.12 22 ASP B C 1
ATOM 865 O O . ASP B 1 22 ? 3.229 20.625 16.422 1 92.12 22 ASP B O 1
ATOM 869 N N . ILE B 1 23 ? 1.425 19.531 15.844 1 94.38 23 ILE B N 1
ATOM 870 C CA . ILE B 1 23 ? 1.232 20.375 14.664 1 94.38 23 ILE B CA 1
ATOM 871 C C . ILE B 1 23 ? -0.135 21.047 14.727 1 94.38 23 ILE B C 1
ATOM 873 O O . ILE B 1 23 ? -1.15 20.391 14.961 1 94.38 23 ILE B O 1
ATOM 877 N N . ASP B 1 24 ? -0.159 22.344 14.656 1 93.94 24 ASP B N 1
ATOM 878 C CA . ASP B 1 24 ? -1.402 23.109 14.641 1 93.94 24 ASP B CA 1
ATOM 879 C C . ASP B 1 24 ? -2.074 23.031 13.273 1 93.94 24 ASP B C 1
ATOM 881 O O . ASP B 1 24 ? -1.808 23.875 12.398 1 93.94 24 ASP B O 1
ATOM 885 N N . MET B 1 25 ? -2.953 22.062 13.211 1 94.62 25 MET B N 1
ATOM 886 C CA . MET B 1 25 ? -3.668 21.875 11.953 1 94.62 25 MET B CA 1
ATOM 887 C C . MET B 1 25 ? -5.02 21.219 12.18 1 94.62 25 MET B C 1
ATOM 889 O O . MET B 1 25 ? -5.297 20.719 13.273 1 94.62 25 MET B O 1
ATOM 893 N N . CYS B 1 26 ? -5.871 21.297 11.219 1 95.38 26 CYS B N 1
ATOM 894 C CA . CYS B 1 26 ? -7.152 20.609 11.242 1 95.38 26 CYS B CA 1
ATOM 895 C C . CYS B 1 26 ? -6.961 19.094 11.359 1 95.38 26 CYS B C 1
ATOM 897 O O . CYS B 1 26 ? -6.059 18.531 10.734 1 95.38 26 CYS B O 1
ATOM 899 N N . LYS B 1 27 ? -7.793 18.453 12.133 1 94.44 27 LYS B N 1
ATOM 900 C CA . LYS B 1 27 ? -7.688 17.016 12.312 1 94.44 27 LYS B CA 1
ATOM 901 C C . LYS B 1 27 ? -8.992 16.312 11.945 1 94.44 27 LYS B C 1
ATOM 903 O O . LYS B 1 27 ? -9.32 15.266 12.508 1 94.44 27 LYS B O 1
ATOM 908 N N . CYS B 1 28 ? -9.781 16.922 11.023 1 95.06 28 CYS B N 1
ATOM 909 C CA . CYS B 1 28 ? -10.977 16.234 10.547 1 95.06 28 CYS B CA 1
ATOM 910 C C . CYS B 1 28 ? -10.617 14.977 9.781 1 95.06 28 CYS B C 1
ATOM 912 O O . CYS B 1 28 ? -9.453 14.781 9.406 1 95.06 28 CYS B O 1
ATOM 914 N N . GLU B 1 29 ? -11.57 14.148 9.461 1 94.94 29 GLU B N 1
ATOM 915 C CA . GLU B 1 29 ? -11.352 12.852 8.844 1 94.94 29 GLU B CA 1
ATOM 916 C C . GLU B 1 29 ? -10.672 12.992 7.48 1 94.94 29 GLU B C 1
ATOM 918 O O . GLU B 1 29 ? -9.75 12.242 7.16 1 94.94 29 GLU B O 1
ATOM 923 N N . LEU B 1 30 ? -11.141 13.969 6.719 1 95.06 30 LEU B N 1
ATOM 924 C CA . LEU B 1 30 ? -10.602 14.172 5.379 1 95.06 30 LEU B CA 1
ATOM 925 C C . LEU B 1 30 ? -9.133 14.578 5.441 1 95.06 30 LEU B C 1
ATOM 927 O O . LEU B 1 30 ? -8.305 14.055 4.695 1 95.06 30 LEU B O 1
ATOM 931 N N . CYS B 1 31 ? -8.758 15.531 6.301 1 97 31 CYS B N 1
ATOM 932 C CA . CYS B 1 31 ? -7.371 15.969 6.434 1 97 31 CYS B CA 1
ATOM 933 C C . CYS B 1 31 ? -6.477 14.812 6.883 1 97 31 CYS B C 1
ATOM 935 O O . CYS B 1 31 ? -5.371 14.641 6.363 1 97 31 CYS B O 1
ATOM 937 N N . ILE B 1 32 ? -7.051 14.047 7.82 1 97.5 32 ILE B N 1
ATOM 938 C CA . ILE B 1 32 ? -6.277 12.922 8.336 1 97.5 32 ILE B CA 1
ATOM 939 C C . ILE B 1 32 ? -6.027 11.914 7.219 1 97.5 32 ILE B C 1
ATOM 941 O O . ILE B 1 32 ? -4.906 11.43 7.051 1 97.5 32 ILE B O 1
ATOM 945 N N . LYS B 1 33 ? -7.043 11.656 6.461 1 97.12 33 LYS B N 1
ATOM 946 C CA . LYS B 1 33 ? -6.883 10.703 5.371 1 97.12 33 LYS B CA 1
ATOM 947 C C . LYS B 1 33 ? -5.973 11.258 4.277 1 97.12 33 LYS B C 1
ATOM 949 O O . LYS B 1 33 ? -5.203 10.516 3.668 1 97.12 33 LYS B O 1
ATOM 954 N N . ASP B 1 34 ? -6.051 12.531 4.07 1 97.12 34 ASP B N 1
ATOM 955 C CA . ASP B 1 34 ? -5.148 13.156 3.109 1 97.12 34 ASP B CA 1
ATOM 956 C C . ASP B 1 34 ? -3.695 13.039 3.564 1 97.12 34 ASP B C 1
ATOM 958 O O . ASP B 1 34 ? -2.807 12.758 2.76 1 97.12 34 ASP B O 1
ATOM 962 N N . ILE B 1 35 ? -3.479 13.305 4.805 1 98.5 35 ILE B N 1
ATOM 963 C CA . ILE B 1 35 ? -2.133 13.195 5.359 1 98.5 35 ILE B CA 1
ATOM 964 C C . ILE B 1 35 ? -1.638 11.758 5.242 1 98.5 35 ILE B C 1
ATOM 966 O O . ILE B 1 35 ? -0.512 11.516 4.801 1 98.5 35 ILE B O 1
ATOM 970 N N . ALA B 1 36 ? -2.523 10.859 5.586 1 98.56 36 ALA B N 1
ATOM 971 C CA . ALA B 1 36 ? -2.156 9.445 5.516 1 98.56 36 ALA B CA 1
ATOM 972 C C . ALA B 1 36 ? -1.834 9.039 4.082 1 98.56 36 ALA B C 1
ATOM 974 O O . ALA B 1 36 ? -0.849 8.336 3.838 1 98.56 36 ALA B O 1
ATOM 975 N N . ALA B 1 37 ? -2.643 9.492 3.17 1 98 37 ALA B N 1
ATOM 976 C CA . ALA B 1 37 ? -2.428 9.141 1.769 1 98 37 ALA B CA 1
ATOM 977 C C . ALA B 1 37 ? -1.083 9.664 1.272 1 98 37 ALA B C 1
ATOM 979 O O . ALA B 1 37 ? -0.311 8.922 0.656 1 98 37 ALA B O 1
ATOM 980 N N . LEU B 1 38 ? -0.828 10.883 1.554 1 98.44 38 LEU B N 1
ATOM 981 C CA . LEU B 1 38 ? 0.423 11.5 1.12 1 98.44 38 LEU B CA 1
ATOM 982 C C . LEU B 1 38 ? 1.619 10.805 1.766 1 98.44 38 LEU B C 1
ATOM 984 O O . LEU B 1 38 ? 2.629 10.555 1.103 1 98.44 38 LEU B O 1
ATOM 988 N N . ALA B 1 39 ? 1.508 10.523 3.02 1 98.75 39 ALA B N 1
ATOM 989 C CA . ALA B 1 39 ? 2.586 9.82 3.715 1 98.75 39 ALA B CA 1
ATOM 990 C C . ALA B 1 39 ? 2.822 8.438 3.109 1 98.75 39 ALA B C 1
ATOM 992 O O . ALA B 1 39 ? 3.949 8.102 2.746 1 98.75 39 ALA B O 1
ATOM 993 N N . LEU B 1 40 ? 1.771 7.711 2.953 1 98.69 40 LEU B N 1
ATOM 994 C CA . LEU B 1 40 ? 1.868 6.348 2.441 1 98.69 40 LEU B CA 1
ATOM 995 C C . LEU B 1 40 ? 2.402 6.34 1.014 1 98.69 40 LEU B C 1
ATOM 997 O O . LEU B 1 40 ? 3.121 5.418 0.621 1 98.69 40 LEU B O 1
ATOM 1001 N N . ASN B 1 41 ? 2.09 7.332 0.232 1 98.19 41 ASN B N 1
ATOM 1002 C CA . ASN B 1 41 ? 2.566 7.43 -1.144 1 98.19 41 ASN B CA 1
ATOM 1003 C C . ASN B 1 41 ? 4.066 7.711 -1.199 1 98.19 41 ASN B C 1
ATOM 1005 O O . ASN B 1 41 ? 4.695 7.539 -2.244 1 98.19 41 ASN B O 1
ATOM 1009 N N . SER B 1 42 ? 4.574 8.07 -0.112 1 98.06 42 SER B N 1
ATOM 1010 C CA . SER B 1 42 ? 5.996 8.398 -0.074 1 98.06 42 SER B CA 1
ATOM 1011 C C . SER B 1 42 ? 6.797 7.301 0.618 1 98.06 42 SER B C 1
ATOM 1013 O O . SER B 1 42 ? 8.023 7.387 0.72 1 98.06 42 SER B O 1
ATOM 1015 N N . LEU B 1 43 ? 6.219 6.285 1.116 1 97.94 43 LEU B N 1
ATOM 1016 C CA . LEU B 1 43 ? 6.855 5.18 1.822 1 97.94 43 LEU B CA 1
ATOM 1017 C C . LEU B 1 43 ? 6.805 3.904 0.99 1 97.94 43 LEU B C 1
ATOM 1019 O O . LEU B 1 43 ? 5.836 3.67 0.262 1 97.94 43 LEU B O 1
ATOM 1023 N N . PRO B 1 44 ? 7.871 3.121 1.112 1 95.75 44 PRO B N 1
ATOM 1024 C CA . PRO B 1 44 ? 7.754 1.815 0.458 1 95.75 44 PRO B CA 1
ATOM 1025 C C . PRO B 1 44 ? 6.66 0.945 1.067 1 95.75 44 PRO B C 1
ATOM 1027 O O . PRO B 1 44 ? 6.52 0.888 2.291 1 95.75 44 PRO B O 1
ATOM 1030 N N . PRO B 1 45 ? 5.859 0.33 0.142 1 96.94 45 PRO B N 1
ATOM 1031 C CA . PRO B 1 45 ? 4.859 -0.575 0.715 1 96.94 45 PRO B CA 1
ATOM 1032 C C . PRO B 1 45 ? 5.48 -1.841 1.304 1 96.94 45 PRO B C 1
ATOM 1034 O O . PRO B 1 45 ? 6.559 -2.26 0.879 1 96.94 45 PRO B O 1
ATOM 1037 N N . LYS B 1 46 ? 4.832 -2.344 2.311 1 94.56 46 LYS B N 1
ATOM 1038 C CA . LYS B 1 46 ? 5.188 -3.625 2.91 1 94.56 46 LYS B CA 1
ATOM 1039 C C . LYS B 1 46 ? 3.957 -4.504 3.098 1 94.56 46 LYS B C 1
ATOM 1041 O O . LYS B 1 46 ? 3.441 -4.633 4.211 1 94.56 46 LYS B O 1
ATOM 1046 N N . TYR B 1 47 ? 3.619 -5.184 2.059 1 95.12 47 TYR B N 1
ATOM 1047 C CA . TYR B 1 47 ? 2.475 -6.086 2.125 1 95.12 47 TYR B CA 1
ATOM 1048 C C . TYR B 1 47 ? 2.869 -7.422 2.744 1 95.12 47 TYR B C 1
ATOM 1050 O O . TYR B 1 47 ? 3.883 -8.016 2.367 1 95.12 47 TYR B O 1
ATOM 1058 N N . ILE B 1 48 ? 2.02 -7.891 3.629 1 92.88 48 ILE B N 1
ATOM 1059 C CA . ILE B 1 48 ? 2.219 -9.148 4.34 1 92.88 48 ILE B CA 1
ATOM 1060 C C . ILE B 1 48 ? 0.955 -10 4.242 1 92.88 48 ILE B C 1
ATOM 1062 O O . ILE B 1 48 ? -0.16 -9.477 4.246 1 92.88 48 ILE B O 1
ATOM 1066 N N . VAL B 1 49 ? 1.241 -11.273 4.102 1 93.19 49 VAL B N 1
ATOM 1067 C CA . VAL B 1 49 ? 0.15 -12.242 4.098 1 93.19 49 VAL B CA 1
ATOM 1068 C C . VAL B 1 49 ? 0.153 -13.031 5.402 1 93.19 49 VAL B C 1
ATOM 1070 O O . VAL B 1 49 ? 1.18 -13.594 5.793 1 93.19 49 VAL B O 1
ATOM 1073 N N . SER B 1 50 ? -0.876 -12.953 6.051 1 87.25 50 SER B N 1
ATOM 1074 C CA . SER B 1 50 ? -0.914 -13.672 7.324 1 87.25 50 SER B CA 1
ATOM 1075 C C . SER B 1 50 ? -2.307 -14.227 7.609 1 87.25 50 SER B C 1
ATOM 1077 O O . SER B 1 50 ? -3.287 -13.789 7 1 87.25 50 SER B O 1
ATOM 1079 N N . GLU B 1 51 ? -2.209 -15.352 8.289 1 77.75 51 GLU B N 1
ATOM 1080 C CA . GLU B 1 51 ? -3.492 -15.82 8.812 1 77.75 51 GLU B CA 1
ATOM 1081 C C . GLU B 1 51 ? -4.113 -14.789 9.75 1 77.75 51 GLU B C 1
ATOM 1083 O O . GLU B 1 51 ? -3.398 -14.008 10.383 1 77.75 51 GLU B O 1
ATOM 1088 N N . LYS B 1 52 ? -5.23 -14.797 9.656 1 63.94 52 LYS B N 1
ATOM 1089 C CA . LYS B 1 52 ? -5.949 -13.852 10.5 1 63.94 52 LYS B CA 1
ATOM 1090 C C . LYS B 1 52 ? -5.387 -13.852 11.922 1 63.94 52 LYS B C 1
ATOM 1092 O O . LYS B 1 52 ? -5.176 -14.906 12.516 1 63.94 52 LYS B O 1
ATOM 1097 N N . GLY B 1 53 ? -4.965 -12.75 12.453 1 58.03 53 GLY B N 1
ATOM 1098 C CA . GLY B 1 53 ? -4.523 -12.641 13.836 1 58.03 53 GLY B CA 1
ATOM 1099 C C . GLY B 1 53 ? -3.016 -12.594 13.977 1 58.03 53 GLY B C 1
ATOM 1100 O O . GLY B 1 53 ? -2.498 -12.266 15.047 1 58.03 53 GLY B O 1
ATOM 1101 N N . GLU B 1 54 ? -2.297 -13.156 12.992 1 60.72 54 GLU B N 1
ATOM 1102 C CA . GLU B 1 54 ? -0.848 -13.25 13.141 1 60.72 54 GLU B CA 1
ATOM 1103 C C . GLU B 1 54 ? -0.171 -11.938 12.758 1 60.72 54 GLU B C 1
ATOM 1105 O O . GLU B 1 54 ? 0.986 -11.703 13.117 1 60.72 54 GLU B O 1
ATOM 1110 N N . LEU B 1 55 ? -0.815 -11.133 12.023 1 58.75 55 LEU B N 1
ATOM 1111 C CA . LEU B 1 55 ? -0.21 -9.898 11.539 1 58.75 55 LEU B CA 1
ATOM 1112 C C . LEU B 1 55 ? 0.424 -9.117 12.68 1 58.75 55 LEU B C 1
ATOM 1114 O O . LEU B 1 55 ? 1.504 -8.539 12.523 1 58.75 55 LEU B O 1
ATOM 1118 N N . TYR B 1 56 ? -0.06 -9.312 13.844 1 57 56 TYR B N 1
ATOM 1119 C CA . TYR B 1 56 ? 0.29 -8.43 14.945 1 57 56 TYR B CA 1
ATOM 1120 C C . TYR B 1 56 ? 1.724 -8.672 15.406 1 57 56 TYR B C 1
ATOM 1122 O O . TYR B 1 56 ? 2.434 -7.73 15.773 1 57 56 TYR B O 1
ATOM 1130 N N . SER B 1 57 ? 2.131 -9.773 15.391 1 55.75 57 SER B N 1
ATOM 1131 C CA . SER B 1 57 ? 3.439 -10.008 15.992 1 55.75 57 SER B CA 1
ATOM 1132 C C . SER B 1 57 ? 4.559 -9.477 15.102 1 55.75 57 SER B C 1
ATOM 1134 O O . SER B 1 57 ? 5.555 -8.945 15.594 1 55.75 57 SER B O 1
ATOM 1136 N N . LYS B 1 58 ? 4.461 -9.656 13.891 1 57.94 58 LYS B N 1
ATOM 1137 C CA . LYS B 1 58 ? 5.527 -9.211 13 1 57.94 58 LYS B CA 1
ATOM 1138 C C . LYS B 1 58 ? 5.566 -7.691 12.906 1 57.94 58 LYS B C 1
ATOM 1140 O O . LYS B 1 58 ? 6.641 -7.102 12.766 1 57.94 58 LYS B O 1
ATOM 1145 N N . VAL B 1 59 ? 4.53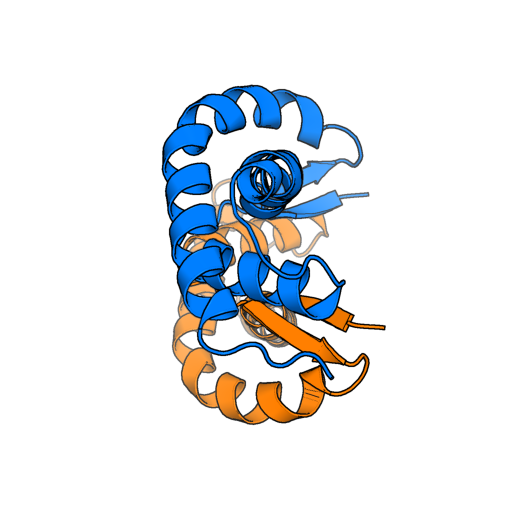9 -7.137 13.258 1 59.53 59 VAL B N 1
ATOM 1146 C CA . VAL B 1 59 ? 4.352 -5.691 13.164 1 59.53 59 VAL B CA 1
ATOM 1147 C C . VAL B 1 59 ? 5.234 -4.992 14.203 1 59.53 59 VAL B C 1
ATOM 1149 O O . VAL B 1 59 ? 5.836 -3.953 13.914 1 59.53 59 VAL B O 1
ATOM 1152 N N . ASN B 1 60 ? 5.449 -5.629 15.258 1 61.91 60 ASN B N 1
ATOM 1153 C CA . ASN B 1 60 ? 6.18 -4.938 16.312 1 61.91 60 ASN B CA 1
ATOM 1154 C C . ASN B 1 60 ? 7.648 -4.742 15.945 1 61.91 60 ASN B C 1
ATOM 1156 O O . ASN B 1 60 ? 8.219 -3.678 16.188 1 61.91 60 ASN B O 1
ATOM 1160 N N . SER B 1 61 ? 8.148 -5.664 15.414 1 64.88 61 SER B N 1
ATOM 1161 C CA . SER B 1 61 ? 9.562 -5.535 15.062 1 64.88 61 SER B CA 1
ATOM 1162 C C . SER B 1 61 ? 9.758 -4.582 13.891 1 64.88 61 SER B C 1
ATOM 1164 O O . SER B 1 61 ? 10.703 -3.791 13.875 1 64.88 61 SER B O 1
ATOM 1166 N N . LEU B 1 62 ? 8.82 -4.504 13.047 1 70.56 62 LEU B N 1
ATOM 1167 C CA . LEU B 1 62 ? 8.93 -3.668 11.859 1 70.56 62 LEU B CA 1
ATOM 1168 C C . LEU B 1 62 ? 8.633 -2.209 12.195 1 70.56 62 LEU B C 1
ATOM 1170 O O . LEU B 1 62 ? 9.258 -1.302 11.633 1 70.56 62 LEU B O 1
ATOM 1174 N N . ARG B 1 63 ? 7.918 -2.098 13.219 1 73.75 63 ARG B N 1
ATOM 1175 C CA . ARG B 1 63 ? 7.535 -0.748 13.625 1 73.75 63 ARG B CA 1
ATOM 1176 C C . ARG B 1 63 ? 8.758 0.082 13.992 1 73.75 63 ARG B C 1
ATOM 1178 O O . ARG B 1 63 ? 8.906 1.222 13.539 1 73.75 63 ARG B O 1
ATOM 1185 N N . SER B 1 64 ? 9.555 -0.501 14.773 1 80.31 64 SER B N 1
ATOM 1186 C CA . SER B 1 64 ? 10.688 0.285 15.258 1 80.31 64 SER B CA 1
ATOM 1187 C C . SER B 1 64 ? 11.625 0.665 14.117 1 80.31 64 SER B C 1
ATOM 1189 O O . SER B 1 64 ? 12.164 1.771 14.094 1 80.31 64 SER B O 1
ATOM 1191 N N . GLN B 1 65 ? 11.633 -0.115 13.219 1 83.38 65 GLN B N 1
ATOM 1192 C CA . GLN B 1 65 ? 12.555 0.087 12.109 1 83.38 65 GLN B CA 1
ATOM 1193 C C . GLN B 1 65 ? 12.07 1.204 11.188 1 83.38 65 GLN B C 1
ATOM 1195 O O . GLN B 1 65 ? 12.875 1.925 10.594 1 83.38 65 GLN B O 1
ATOM 1200 N N . PHE B 1 66 ? 10.773 1.487 11.25 1 89 66 PHE B N 1
ATOM 1201 C CA . PHE B 1 66 ? 10.219 2.389 10.25 1 89 66 PHE B CA 1
ATOM 1202 C C . PHE B 1 66 ? 9.68 3.656 10.898 1 89 66 PHE B C 1
ATOM 1204 O O . PHE B 1 66 ? 9.25 4.582 10.211 1 89 66 PHE B O 1
ATOM 1211 N N . GLU B 1 67 ? 9.758 3.689 12.148 1 92.19 67 GLU B N 1
ATOM 1212 C CA . GLU B 1 67 ? 9.094 4.746 12.906 1 92.19 67 GLU B CA 1
ATOM 1213 C C . GLU B 1 67 ? 9.586 6.125 12.477 1 92.19 67 GLU B C 1
ATOM 1215 O O . GLU B 1 67 ? 8.781 7.023 12.211 1 92.19 67 GLU B O 1
ATOM 1220 N N . VAL B 1 68 ? 10.906 6.324 12.391 1 93.81 68 VAL B N 1
ATOM 1221 C CA . VAL B 1 68 ? 11.469 7.633 12.078 1 93.81 68 VAL B CA 1
ATOM 1222 C C . VAL B 1 68 ? 11.039 8.062 10.68 1 93.81 68 VAL B C 1
ATOM 1224 O O . VAL B 1 68 ? 10.625 9.203 10.469 1 93.81 68 VAL B O 1
ATOM 1227 N N . ASP B 1 69 ? 11.18 7.188 9.75 1 96.12 69 ASP B N 1
ATOM 1228 C CA . ASP B 1 69 ? 10.789 7.48 8.375 1 96.12 69 ASP B CA 1
ATOM 1229 C C . ASP B 1 69 ? 9.297 7.812 8.289 1 96.12 69 ASP B C 1
ATOM 1231 O O . ASP B 1 69 ? 8.898 8.719 7.559 1 96.12 69 ASP B O 1
ATOM 1235 N N . VAL B 1 70 ? 8.523 7.098 9.023 1 97.44 70 VAL B N 1
ATOM 1236 C CA . VAL B 1 70 ? 7.074 7.281 8.992 1 97.44 70 VAL B CA 1
ATOM 1237 C C . VAL B 1 70 ? 6.703 8.609 9.641 1 97.44 70 VAL B C 1
ATOM 1239 O O . VAL B 1 70 ? 5.871 9.352 9.117 1 97.44 70 VAL B O 1
ATOM 1242 N N . ILE B 1 71 ? 7.344 8.953 10.727 1 97.25 71 ILE B N 1
ATOM 1243 C CA . ILE B 1 71 ? 7.105 10.234 11.383 1 97.25 71 ILE B CA 1
ATOM 1244 C C . ILE B 1 71 ? 7.449 11.383 10.438 1 97.25 71 ILE B C 1
ATOM 1246 O O . ILE B 1 71 ? 6.688 12.344 10.312 1 97.25 71 ILE B O 1
ATOM 1250 N N . SER B 1 72 ? 8.586 11.227 9.781 1 98.06 72 SER B N 1
ATOM 1251 C CA . SER B 1 72 ? 9 12.242 8.82 1 98.06 72 SER B CA 1
ATOM 1252 C C . SER B 1 72 ? 7.977 12.391 7.695 1 98.06 72 SER B C 1
ATOM 1254 O O . SER B 1 72 ? 7.621 13.5 7.309 1 98.06 72 SER B O 1
ATOM 1256 N N . ALA B 1 73 ? 7.531 11.258 7.191 1 98.5 73 ALA B N 1
ATOM 1257 C CA . ALA B 1 73 ? 6.555 11.266 6.105 1 98.5 73 ALA B CA 1
ATOM 1258 C C . ALA B 1 73 ? 5.25 11.922 6.543 1 98.5 73 ALA B C 1
ATOM 1260 O O . ALA B 1 73 ? 4.688 12.75 5.812 1 98.5 73 ALA B O 1
ATOM 1261 N N . ILE B 1 74 ? 4.785 11.609 7.723 1 98.56 74 ILE B N 1
ATOM 1262 C CA . ILE B 1 74 ? 3.549 12.188 8.242 1 98.56 74 ILE B CA 1
ATOM 1263 C C . ILE B 1 74 ? 3.715 13.688 8.43 1 98.56 74 ILE B C 1
ATOM 1265 O O . ILE B 1 74 ? 2.834 14.469 8.062 1 98.56 74 ILE B O 1
ATOM 1269 N N . THR B 1 75 ? 4.816 14.086 8.977 1 98.44 75 THR B N 1
ATOM 1270 C CA . THR B 1 75 ? 5.078 15.5 9.234 1 98.44 75 THR B CA 1
ATOM 1271 C C . THR B 1 75 ? 5.082 16.297 7.934 1 98.44 75 THR B C 1
ATOM 1273 O O . THR B 1 75 ? 4.438 17.344 7.836 1 98.44 75 THR B O 1
ATOM 1276 N N . LYS B 1 76 ? 5.809 15.797 6.969 1 98.38 76 LYS B N 1
ATOM 1277 C CA . LYS B 1 76 ? 5.852 16.453 5.668 1 98.38 76 LYS B CA 1
ATOM 1278 C C . LYS B 1 76 ? 4.461 1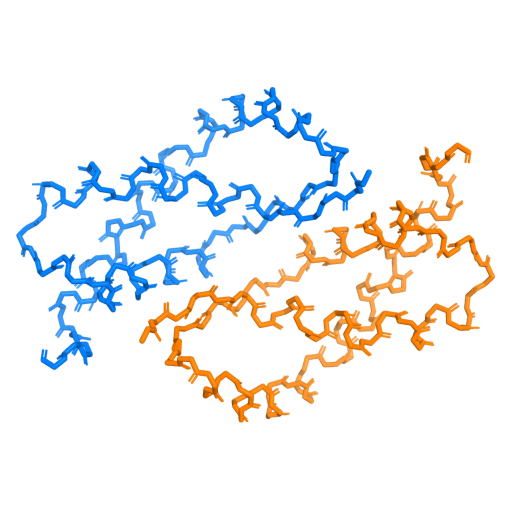6.531 5.043 1 98.38 76 LYS B C 1
ATOM 1280 O O . LYS B 1 76 ? 4.074 17.562 4.5 1 98.38 76 LYS B O 1
ATOM 1285 N N . ALA B 1 77 ? 3.754 15.445 5.133 1 98.56 77 ALA B N 1
ATOM 1286 C CA . ALA B 1 77 ? 2.398 15.383 4.59 1 98.56 77 ALA B CA 1
ATOM 1287 C C . ALA B 1 77 ? 1.482 16.391 5.289 1 98.56 77 ALA B C 1
ATOM 1289 O O . ALA B 1 77 ? 0.669 17.047 4.645 1 98.56 77 ALA B O 1
ATOM 1290 N N . ALA B 1 78 ? 1.622 16.484 6.574 1 98.38 78 ALA B N 1
ATOM 1291 C CA . ALA B 1 78 ? 0.795 17.406 7.363 1 98.38 78 ALA B CA 1
ATOM 1292 C C . ALA B 1 78 ? 1.029 18.844 6.949 1 98.38 78 ALA B C 1
ATOM 1294 O O . ALA B 1 78 ? 0.081 19.625 6.828 1 98.38 78 ALA B O 1
ATOM 1295 N N . VAL B 1 79 ? 2.271 19.156 6.77 1 97.38 79 VAL B N 1
ATOM 1296 C CA . VAL B 1 79 ? 2.623 20.5 6.352 1 97.38 79 VAL B CA 1
ATOM 1297 C C . VAL B 1 79 ? 1.974 20.812 5.004 1 97.38 79 VAL B C 1
ATOM 1299 O O . VAL B 1 79 ? 1.416 21.891 4.812 1 97.38 79 VAL B O 1
ATOM 1302 N N . LEU B 1 80 ? 2.006 19.938 4.141 1 97.62 80 LEU B N 1
ATOM 1303 C CA . LEU B 1 80 ? 1.445 20.125 2.807 1 97.62 80 LEU B CA 1
ATOM 1304 C C . LEU B 1 80 ? -0.074 20.25 2.867 1 97.62 80 LEU B C 1
ATOM 1306 O O . LEU B 1 80 ? -0.658 21.125 2.223 1 97.62 80 LEU B O 1
ATOM 1310 N N . VAL B 1 81 ? -0.67 19.359 3.648 1 97.62 81 VAL B N 1
ATOM 1311 C CA . VAL B 1 81 ? -2.127 19.359 3.746 1 97.62 81 VAL B CA 1
ATOM 1312 C C . VAL B 1 81 ? -2.605 20.641 4.43 1 97.62 81 VAL B C 1
ATOM 1314 O O . VAL B 1 81 ? -3.637 21.203 4.055 1 97.62 81 VAL B O 1
ATOM 1317 N N . LYS B 1 82 ? -1.857 21.016 5.422 1 96.56 82 LYS B N 1
ATOM 1318 C CA . LYS B 1 82 ? -2.18 22.25 6.121 1 96.56 82 LYS B CA 1
ATOM 1319 C C . LYS B 1 82 ? -2.197 23.438 5.16 1 96.56 82 LYS B C 1
ATOM 1321 O O . LYS B 1 82 ? -3.027 24.328 5.293 1 96.56 82 LYS B O 1
ATOM 1326 N N . LYS B 1 83 ? -1.353 23.453 4.191 1 95.94 83 LYS B N 1
ATOM 1327 C CA . LYS B 1 83 ? -1.219 24.547 3.234 1 95.94 83 LYS B CA 1
ATOM 1328 C C . LYS B 1 83 ? -2.348 24.516 2.209 1 95.94 83 LYS B C 1
ATOM 1330 O O . LYS B 1 83 ? -2.744 25.562 1.688 1 95.94 83 LYS B O 1
ATOM 1335 N N . THR B 1 84 ? -2.852 23.281 1.917 1 94 84 THR B N 1
ATOM 1336 C CA . THR B 1 84 ? -3.896 23.141 0.909 1 94 84 THR B CA 1
ATOM 1337 C C . THR B 1 84 ? -4.953 22.125 1.361 1 94 84 THR B C 1
ATOM 1339 O O . THR B 1 84 ? -5.137 21.094 0.732 1 94 84 THR B O 1
ATOM 1342 N N . PRO B 1 85 ? -5.66 22.5 2.363 1 92.38 85 PRO B N 1
ATOM 1343 C CA . PRO B 1 85 ? -6.684 21.578 2.875 1 92.38 85 PRO B CA 1
ATOM 1344 C C . PRO B 1 85 ? -7.855 21.406 1.912 1 92.38 85 PRO B C 1
ATOM 1346 O O . PRO B 1 85 ? -8.25 22.359 1.231 1 92.38 85 PRO B O 1
ATOM 1349 N N . ARG B 1 86 ? -8.414 20.312 1.826 1 89.12 86 ARG B N 1
ATOM 1350 C CA . ARG B 1 86 ? -9.562 20.031 0.974 1 89.12 86 ARG B CA 1
ATOM 1351 C C . ARG B 1 86 ? -10.852 20.016 1.786 1 89.12 86 ARG B C 1
ATOM 1353 O O . ARG B 1 86 ? -11.953 20 1.222 1 89.12 86 ARG B O 1
ATOM 1360 N N . HIS B 1 87 ? -10.672 19.969 3.082 1 83.5 87 HIS B N 1
ATOM 1361 C CA . HIS B 1 87 ? -11.891 19.875 3.879 1 83.5 87 HIS B CA 1
ATOM 1362 C C . HIS B 1 87 ? -12.75 21.125 3.734 1 83.5 87 HIS B C 1
ATOM 1364 O O . HIS B 1 87 ? -12.242 22.188 3.385 1 83.5 87 HIS B O 1
ATOM 1370 N N . LYS B 1 88 ? -14.117 20.719 3.799 1 75.5 88 LYS B N 1
ATOM 1371 C CA . LYS B 1 88 ? -15.039 21.844 3.779 1 75.5 88 LYS B CA 1
ATOM 1372 C C . LYS B 1 88 ? -15.312 22.359 5.188 1 75.5 88 LYS B C 1
ATOM 1374 O O . LYS B 1 88 ? -15.25 21.594 6.156 1 75.5 88 LYS B O 1
#

Organism: Ruminiclostridium cellulolyticum (strain ATCC 35319 / DSM 5812 / JCM 6584 / H10) (NCBI:txid394503)

pLDDT: mean 89.87, std 12.4, range [53.88, 98.75]

Foldseek 3Di:
DKDKDWLLLVLLVVCLVVLCVPPPADDDPQLSVQLSVQLVVVDDTDIDIDDPPPPPPVSVVVNVVCNVSSSVSSNVSNVVCRVPPPDD/DKDKDWLLLVLLVVCLVVLCVVPPADDDPQLSVQLSVQLVVVDDTDIDIDDPPPVPPVSVVVNVVCNVSSSVSSNVSNVVCRVPPPDD